Protein AF-A0A9D1EUU5-F1 (afdb_monomer_lite)

Organism: NCBI:txid2840858

pLDDT: mean 90.16, std 7.89, range [55.44, 97.38]

InterPro domains:
  IPR035906 MetI-like superfamily [G3DSA:1.10.3720.10] (7-95)
  IPR035906 MetI-like superfamily [SSF161098] (8-94)

Structure (mmCIF, N/CA/C/O backbone):
data_AF-A0A9D1EUU5-F1
#
_entry.id   AF-A0A9D1EUU5-F1
#
loop_
_atom_site.group_PDB
_atom_site.id
_atom_site.type_symbol
_atom_site.label_atom_id
_atom_site.label_alt_id
_atom_site.label_comp_id
_atom_site.label_asym_id
_atom_site.label_entity_id
_atom_site.label_seq_id
_atom_site.pdbx_PDB_ins_code
_atom_site.Cartn_x
_atom_site.Cartn_y
_atom_site.Cartn_z
_atom_site.occupancy
_atom_site.B_iso_or_equiv
_atom_site.auth_seq_id
_atom_site.auth_comp_id
_atom_site.auth_asym_id
_atom_site.auth_atom_id
_atom_site.pdbx_PDB_model_num
ATOM 1 N N . MET A 1 1 ? -21.763 12.945 -30.817 1.00 55.44 1 MET A N 1
ATOM 2 C CA . MET A 1 1 ? -21.963 11.490 -31.047 1.00 55.44 1 MET A CA 1
ATOM 3 C C . MET A 1 1 ? -21.193 10.909 -32.246 1.00 55.44 1 MET A C 1
ATOM 5 O O . MET A 1 1 ? -20.605 9.850 -32.079 1.00 55.44 1 MET A O 1
ATOM 9 N N . LYS A 1 2 ? -21.094 11.576 -33.417 1.00 60.78 2 LYS A N 1
ATOM 10 C CA . LYS A 1 2 ? -20.358 11.053 -34.604 1.00 60.78 2 LYS A CA 1
ATOM 11 C C . LYS A 1 2 ? -18.870 10.691 -34.363 1.00 60.78 2 LYS A C 1
ATOM 13 O O . LYS A 1 2 ? -18.371 9.761 -34.985 1.00 60.78 2 LYS A O 1
ATOM 18 N N . LYS A 1 3 ? -18.168 11.373 -33.441 1.00 62.88 3 LYS A N 1
ATOM 19 C CA . LYS A 1 3 ? -16.761 11.065 -33.081 1.00 62.88 3 LYS A CA 1
ATOM 20 C C . LYS A 1 3 ? -16.590 9.722 -32.352 1.00 62.88 3 LYS A C 1
ATOM 22 O O . LYS A 1 3 ? -15.663 8.992 -32.672 1.00 62.88 3 LYS A O 1
ATOM 27 N N . ILE A 1 4 ? -17.495 9.372 -31.434 1.00 71.81 4 ILE A N 1
ATOM 28 C CA . ILE A 1 4 ? -17.452 8.090 -30.701 1.00 71.81 4 ILE A CA 1
ATOM 29 C C . ILE A 1 4 ? -17.658 6.918 -31.665 1.00 71.81 4 ILE A C 1
ATOM 31 O O . ILE A 1 4 ? -16.945 5.924 -31.604 1.00 71.81 4 ILE A O 1
ATOM 35 N N . TRP A 1 5 ? -18.567 7.076 -32.630 1.00 73.94 5 TRP A N 1
ATOM 36 C CA . TRP A 1 5 ? -18.841 6.052 -33.639 1.00 73.94 5 TRP A CA 1
ATOM 37 C C . TRP A 1 5 ? -17.682 5.841 -34.629 1.00 73.94 5 TRP A C 1
ATOM 39 O O . TRP A 1 5 ? -17.467 4.726 -35.104 1.00 73.94 5 TRP A O 1
ATOM 49 N N . ARG A 1 6 ? -16.893 6.892 -34.901 1.00 77.56 6 ARG A N 1
ATOM 50 C CA . ARG A 1 6 ? -15.676 6.821 -35.729 1.00 77.56 6 ARG A CA 1
ATOM 51 C C . ARG A 1 6 ? -14.544 6.040 -35.049 1.00 77.56 6 ARG A C 1
ATOM 53 O O . ARG A 1 6 ? -13.812 5.344 -35.738 1.00 77.56 6 ARG A O 1
ATOM 60 N N . TYR A 1 7 ? -14.437 6.108 -33.720 1.00 85.19 7 TYR A N 1
ATOM 61 C CA . TYR A 1 7 ? -13.394 5.429 -32.936 1.00 85.19 7 TYR A CA 1
ATOM 62 C C . TYR A 1 7 ? -13.911 4.234 -32.127 1.00 85.19 7 TYR A C 1
ATOM 64 O O . TYR A 1 7 ? -13.247 3.778 -31.201 1.00 85.19 7 TYR A O 1
ATOM 72 N N . ARG A 1 8 ? -15.087 3.696 -32.471 1.00 83.31 8 ARG A N 1
ATOM 73 C CA . ARG A 1 8 ? -15.736 2.601 -31.729 1.00 83.31 8 ARG A CA 1
ATOM 74 C C . ARG A 1 8 ? -14.840 1.382 -31.511 1.00 83.31 8 ARG A C 1
ATOM 76 O O . ARG A 1 8 ? -14.912 0.780 -30.451 1.00 83.31 8 ARG A O 1
ATOM 83 N N . TYR A 1 9 ? -13.970 1.060 -32.470 1.00 88.25 9 TYR A N 1
ATOM 84 C CA . TYR A 1 9 ? -13.026 -0.052 -32.347 1.00 88.25 9 TYR A CA 1
ATOM 85 C C . TYR A 1 9 ? -11.912 0.238 -31.334 1.00 88.25 9 TYR A C 1
ATOM 87 O O . TYR A 1 9 ? -11.555 -0.651 -30.572 1.00 88.25 9 TYR A O 1
ATOM 95 N N . LEU A 1 10 ? -11.432 1.486 -31.246 1.00 87.69 10 LEU A N 1
ATOM 96 C CA . LEU A 1 10 ? -10.478 1.897 -30.208 1.00 87.69 10 LEU A CA 1
ATOM 97 C C . LEU A 1 10 ? -11.121 1.844 -28.818 1.00 87.69 10 LEU A C 1
ATOM 99 O O . LEU A 1 10 ? -10.508 1.352 -27.878 1.00 87.69 10 LEU A O 1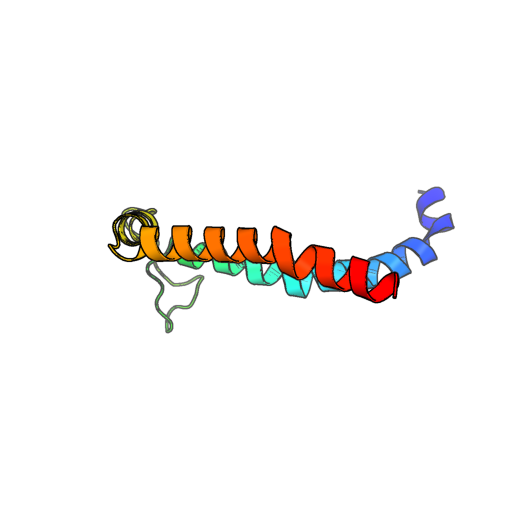
ATOM 103 N N . TYR A 1 11 ? -12.376 2.287 -28.693 1.00 87.56 11 TYR A N 1
ATOM 104 C CA . TYR A 1 11 ? -13.119 2.171 -27.436 1.00 87.56 11 TYR A CA 1
ATOM 105 C C . TYR A 1 11 ? -13.396 0.711 -27.055 1.00 87.56 11 TYR A C 1
ATOM 107 O O . TYR A 1 11 ? -13.306 0.377 -25.881 1.00 87.56 11 TYR A O 1
ATOM 115 N N . LEU A 1 12 ? -13.668 -0.168 -28.024 1.00 89.44 12 LEU A N 1
ATOM 116 C CA . LEU A 1 12 ? -13.799 -1.614 -27.802 1.00 89.44 12 LEU A CA 1
ATOM 117 C C . LEU A 1 12 ? -12.485 -2.248 -27.328 1.00 89.44 12 LEU A C 1
ATOM 119 O O . LEU A 1 12 ? -12.498 -3.035 -26.387 1.00 89.44 12 LEU A O 1
ATOM 123 N N . MET A 1 13 ? -11.353 -1.874 -27.932 1.00 91.62 13 MET A N 1
ATOM 124 C CA . MET A 1 13 ? -10.032 -2.338 -27.493 1.00 91.62 13 MET A CA 1
ATOM 125 C C . MET A 1 13 ? -9.676 -1.829 -26.096 1.00 91.62 13 MET A C 1
ATOM 127 O O . MET A 1 13 ? -9.058 -2.563 -25.336 1.00 91.62 13 MET A O 1
ATOM 131 N N . LEU A 1 14 ? -10.087 -0.608 -25.737 1.00 92.69 14 LEU A N 1
ATOM 132 C CA . LEU A 1 14 ? -9.903 -0.054 -24.393 1.00 92.69 14 LEU A CA 1
ATOM 133 C C . LEU A 1 14 ? -10.831 -0.707 -23.359 1.00 92.69 14 LEU A C 1
ATOM 135 O O . LEU A 1 14 ? -10.462 -0.839 -22.193 1.00 92.69 14 LEU A O 1
ATOM 139 N N . LEU A 1 15 ? -12.028 -1.126 -23.771 1.00 93.94 15 LEU A N 1
ATOM 140 C CA . LEU A 1 15 ? -13.021 -1.712 -22.877 1.00 93.94 15 LEU A CA 1
ATOM 141 C C . LEU A 1 15 ? -12.482 -2.977 -22.204 1.00 93.94 15 LEU A C 1
ATOM 143 O O . LEU A 1 15 ? -12.669 -3.148 -21.004 1.00 93.94 15 LEU A O 1
ATOM 147 N N . LEU A 1 16 ? -11.754 -3.826 -22.933 1.00 90.75 16 LEU A N 1
ATOM 148 C CA . LEU A 1 16 ? -11.209 -5.069 -22.385 1.00 90.75 16 LEU A CA 1
ATOM 149 C C . LEU A 1 16 ? -10.250 -4.850 -21.189 1.00 90.75 16 LEU A C 1
ATOM 151 O O . LEU A 1 16 ? -10.568 -5.331 -20.101 1.00 90.75 16 LEU A O 1
ATOM 155 N N . PRO A 1 17 ? -9.134 -4.099 -21.299 1.00 94.75 17 PRO A N 1
ATOM 156 C CA . PRO A 1 17 ? -8.279 -3.827 -20.146 1.00 94.75 17 PRO A CA 1
ATOM 157 C C . PRO A 1 17 ? -9.011 -3.016 -19.072 1.00 94.75 17 PRO A C 1
ATOM 159 O O . PRO A 1 17 ? -8.821 -3.263 -17.887 1.00 94.75 17 PRO A O 1
ATOM 162 N N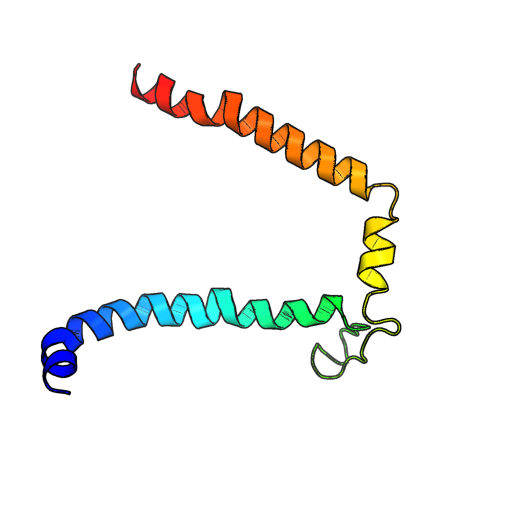 . MET A 1 18 ? -9.895 -2.089 -19.448 1.00 96.12 18 MET A N 1
ATOM 163 C CA . MET A 1 18 ? -10.610 -1.276 -18.464 1.00 96.12 18 MET A CA 1
ATOM 164 C C . MET A 1 18 ? -11.564 -2.112 -17.604 1.00 96.12 18 MET A C 1
ATOM 166 O O . MET A 1 18 ? -11.589 -1.954 -16.386 1.00 96.12 18 MET A O 1
ATOM 170 N N . THR A 1 19 ? -12.299 -3.050 -18.207 1.00 96.06 19 THR A N 1
ATOM 171 C CA . THR A 1 19 ? -13.139 -4.000 -17.461 1.00 96.06 19 THR A CA 1
ATOM 172 C C . THR A 1 19 ? -12.307 -4.899 -16.555 1.00 96.06 19 THR A C 1
ATOM 174 O O . THR A 1 19 ? -12.692 -5.103 -15.406 1.00 96.06 19 THR A O 1
ATOM 177 N N . PHE A 1 20 ? -11.139 -5.358 -17.015 1.00 95.25 20 PHE A N 1
ATOM 178 C CA . PHE A 1 20 ? -10.210 -6.109 -16.175 1.00 95.25 20 PHE A CA 1
ATOM 179 C C . PHE A 1 20 ? -9.800 -5.307 -14.931 1.00 95.25 20 PHE A C 1
ATOM 181 O O . PHE A 1 20 ? -9.955 -5.794 -13.816 1.00 95.25 20 PHE A O 1
ATOM 188 N N . TYR A 1 21 ? -9.357 -4.057 -15.090 1.00 96.25 21 TYR A N 1
ATOM 189 C CA . TYR A 1 21 ? -9.000 -3.208 -13.948 1.00 96.25 21 TYR A CA 1
ATOM 190 C C . TYR A 1 21 ? -10.181 -2.979 -13.001 1.00 96.25 21 TYR A C 1
ATOM 192 O O . TYR A 1 21 ? -10.021 -3.045 -11.783 1.00 96.25 21 TYR A O 1
ATOM 200 N N . LEU A 1 22 ? -11.379 -2.733 -13.532 1.00 96.25 22 LEU A N 1
ATOM 201 C CA . LEU A 1 22 ? -12.561 -2.509 -12.700 1.00 96.25 22 LEU A CA 1
ATOM 202 C C . LEU A 1 22 ? -12.914 -3.743 -11.858 1.00 96.25 22 LEU A C 1
ATOM 204 O O . LEU A 1 22 ? -13.189 -3.613 -10.668 1.00 96.25 22 LEU A O 1
ATOM 208 N N . VAL A 1 23 ? -12.860 -4.935 -12.451 1.00 96.25 23 VAL A N 1
ATOM 209 C CA . VAL A 1 23 ? -13.239 -6.186 -11.778 1.00 96.25 23 VAL A CA 1
ATOM 210 C C . VAL A 1 23 ? -12.130 -6.719 -10.874 1.00 96.25 23 VAL A C 1
ATOM 212 O O . VAL A 1 23 ? -12.419 -7.222 -9.797 1.00 96.25 23 VAL A O 1
ATOM 215 N N . PHE A 1 24 ? -10.865 -6.624 -11.272 1.00 94.81 24 PHE A N 1
ATOM 216 C CA . PHE A 1 24 ? -9.771 -7.262 -10.534 1.00 94.81 24 PHE A CA 1
ATOM 217 C C . PHE A 1 24 ? -8.966 -6.301 -9.665 1.00 94.81 24 PHE A C 1
ATOM 219 O O . PHE A 1 24 ? -8.348 -6.747 -8.705 1.00 94.81 24 PHE A O 1
ATOM 226 N N . CYS A 1 25 ? -8.974 -4.998 -9.951 1.00 93.12 25 CYS A N 1
ATOM 227 C CA . CYS A 1 25 ? -8.262 -4.015 -9.135 1.00 93.12 25 CYS A CA 1
ATOM 228 C C . CYS A 1 25 ? -9.222 -3.202 -8.265 1.00 93.12 25 CYS A C 1
ATOM 230 O O . CYS A 1 25 ? -8.991 -3.095 -7.068 1.00 93.12 25 CYS A O 1
ATOM 232 N N . TYR A 1 26 ? -10.315 -2.671 -8.825 1.00 94.31 26 TYR A N 1
ATOM 233 C CA . TYR A 1 26 ? -11.231 -1.801 -8.073 1.00 94.31 26 TYR A CA 1
ATOM 234 C C . TYR A 1 26 ? -12.265 -2.561 -7.248 1.00 94.31 26 TYR A C 1
ATOM 236 O O . TYR A 1 26 ? -12.554 -2.161 -6.124 1.00 94.31 26 TYR A O 1
ATOM 244 N N . TRP A 1 27 ? -12.815 -3.661 -7.763 1.00 93.56 27 TRP A N 1
ATOM 245 C CA . TRP A 1 27 ? -13.792 -4.441 -7.003 1.00 93.56 27 TRP A CA 1
ATOM 246 C C . TR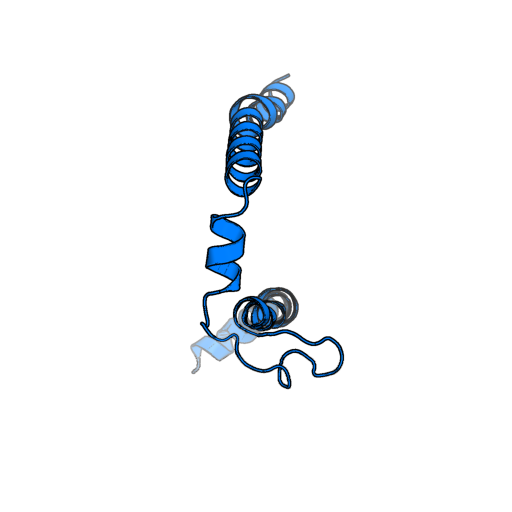P A 1 27 ? -13.227 -4.961 -5.670 1.00 93.56 27 TRP A C 1
ATOM 248 O O . TRP A 1 27 ? -13.885 -4.761 -4.647 1.00 93.56 27 TRP A O 1
ATOM 258 N N . PRO A 1 28 ? -12.003 -5.533 -5.596 1.00 93.12 28 PRO A N 1
ATOM 259 C CA . PRO A 1 28 ? -11.436 -5.953 -4.314 1.00 93.12 28 PRO A CA 1
ATOM 260 C C . PRO A 1 28 ? -11.189 -4.792 -3.346 1.00 93.12 28 PRO A C 1
ATOM 262 O O . PRO A 1 28 ? -11.211 -5.003 -2.135 1.00 93.12 28 PRO A O 1
ATOM 265 N N . MET A 1 29 ? -11.023 -3.558 -3.843 1.00 92.75 29 MET A N 1
ATOM 266 C CA . MET A 1 29 ? -10.864 -2.384 -2.979 1.00 92.75 29 MET A CA 1
ATOM 267 C C . MET A 1 29 ? -12.118 -2.072 -2.154 1.00 92.75 29 MET A C 1
ATOM 269 O O . MET A 1 29 ? -12.015 -1.402 -1.130 1.00 92.75 29 MET A O 1
ATOM 273 N N . TYR A 1 30 ? -13.289 -2.601 -2.523 1.00 89.25 30 TYR A N 1
ATOM 274 C CA . TYR A 1 30 ? -14.468 -2.550 -1.656 1.00 89.25 30 TYR A CA 1
ATOM 275 C C . TYR A 1 30 ? -14.206 -3.212 -0.289 1.00 89.25 30 TYR A C 1
ATOM 277 O O . TYR A 1 30 ? -14.730 -2.773 0.734 1.00 89.25 30 TYR A O 1
ATOM 285 N N . GLY A 1 31 ? -13.321 -4.214 -0.245 1.00 88.12 31 GLY A N 1
ATOM 286 C CA . GLY A 1 31 ? -12.901 -4.887 0.981 1.00 88.12 31 GLY A CA 1
ATOM 287 C C . GLY A 1 31 ? -12.118 -4.010 1.961 1.00 88.12 31 GLY A C 1
ATOM 288 O O . GLY A 1 31 ? -12.028 -4.375 3.130 1.00 88.12 31 GLY A O 1
ATOM 289 N N . LEU A 1 32 ? -11.619 -2.831 1.560 1.00 90.25 32 LEU A N 1
ATOM 290 C CA . LEU A 1 32 ? -10.945 -1.907 2.489 1.00 90.25 32 LEU A CA 1
ATOM 291 C C . LEU A 1 32 ? -11.862 -1.454 3.636 1.00 90.25 32 LEU A C 1
ATOM 293 O O . LEU A 1 32 ? -11.374 -1.060 4.690 1.00 90.25 32 LEU A O 1
ATOM 297 N N . GLN A 1 33 ? -13.184 -1.556 3.466 1.00 89.31 33 GLN A N 1
ATOM 298 C CA . GLN A 1 33 ? -14.155 -1.266 4.522 1.00 89.31 33 GLN A CA 1
ATOM 299 C C . GLN A 1 33 ? -13.991 -2.161 5.759 1.00 89.31 33 GLN A C 1
ATOM 301 O O . GLN A 1 33 ? -14.399 -1.759 6.844 1.00 89.31 33 GLN A O 1
ATOM 306 N N . ILE A 1 34 ? -13.380 -3.344 5.618 1.00 89.31 34 ILE A N 1
ATOM 307 C CA . ILE A 1 34 ? -13.107 -4.270 6.728 1.00 89.31 34 ILE A CA 1
ATOM 308 C C . ILE A 1 34 ? -12.250 -3.604 7.810 1.00 89.31 34 ILE A C 1
ATOM 310 O O . ILE A 1 34 ? -12.484 -3.847 8.986 1.00 89.31 34 ILE A O 1
ATOM 314 N N . ALA A 1 35 ? -11.320 -2.717 7.442 1.00 88.75 35 ALA A N 1
ATOM 315 C CA . ALA A 1 35 ? -10.465 -2.019 8.407 1.00 88.75 35 ALA A CA 1
ATOM 316 C C . ALA A 1 35 ? -11.246 -1.111 9.381 1.00 88.75 35 ALA A C 1
ATOM 318 O O . ALA A 1 35 ? -10.714 -0.721 10.415 1.00 88.75 35 ALA A O 1
ATOM 319 N N . PHE A 1 36 ? -12.500 -0.780 9.055 1.00 90.12 36 PHE A N 1
ATOM 320 C CA . PHE A 1 36 ? -13.389 0.078 9.846 1.00 90.12 36 PHE A CA 1
ATOM 321 C C . PHE A 1 36 ? -14.544 -0.698 10.499 1.00 90.12 36 PHE A C 1
ATOM 323 O O . PHE A 1 36 ? -15.472 -0.097 11.044 1.00 90.12 36 PHE A O 1
ATOM 330 N N . LYS A 1 37 ? -14.546 -2.031 10.397 1.00 88.06 37 LYS A N 1
ATOM 331 C CA . LYS A 1 37 ? -15.627 -2.896 10.875 1.00 88.06 37 LYS A CA 1
ATOM 332 C C . LYS A 1 37 ? -15.102 -3.933 11.850 1.00 88.06 37 LYS A C 1
ATOM 334 O O . LYS A 1 37 ? -14.002 -4.445 11.668 1.00 88.06 37 LYS A O 1
ATOM 339 N N . ASP A 1 38 ? -15.928 -4.296 12.826 1.00 87.12 38 ASP A N 1
ATOM 340 C CA . ASP A 1 38 ? -15.683 -5.469 13.663 1.00 87.12 38 ASP A CA 1
ATOM 341 C C . ASP A 1 38 ? -16.034 -6.729 12.865 1.00 87.12 38 ASP A C 1
ATOM 343 O O . ASP A 1 38 ? -17.159 -7.237 12.866 1.00 87.12 38 ASP A O 1
ATOM 347 N N . TYR A 1 39 ? -15.083 -7.131 12.022 1.00 85.31 39 TYR A N 1
ATOM 348 C CA . TYR A 1 39 ? -15.308 -8.104 10.968 1.00 85.31 39 TYR A CA 1
ATOM 349 C C . TYR A 1 39 ? -15.482 -9.519 11.515 1.00 85.31 39 TYR A C 1
ATOM 351 O O . TYR A 1 39 ? -14.547 -10.147 12.012 1.00 85.31 39 TYR A O 1
ATOM 359 N N . ASN A 1 40 ? -16.673 -10.076 11.305 1.00 83.50 40 ASN A N 1
ATOM 360 C CA . ASN A 1 40 ? -16.964 -11.472 11.582 1.00 83.50 40 ASN A CA 1
ATOM 361 C C . ASN A 1 40 ? -17.093 -12.256 10.272 1.00 83.50 40 ASN A C 1
ATOM 363 O O . ASN A 1 40 ? -17.967 -11.985 9.445 1.00 83.50 40 ASN A O 1
ATOM 367 N N . ILE A 1 41 ? -16.274 -13.301 10.121 1.00 82.69 41 ILE A N 1
ATOM 368 C CA . ILE A 1 41 ? -16.252 -14.180 8.939 1.00 82.69 41 ILE A CA 1
ATOM 369 C C . ILE A 1 41 ? -17.648 -14.748 8.625 1.00 82.69 41 ILE A C 1
ATOM 371 O O . ILE A 1 41 ? -17.993 -14.913 7.458 1.00 82.69 41 ILE A O 1
ATOM 375 N N . ARG A 1 42 ? -18.477 -15.015 9.646 1.00 84.19 42 ARG A N 1
ATOM 376 C CA . ARG A 1 42 ? -19.836 -15.556 9.468 1.00 84.19 42 ARG A CA 1
ATOM 377 C C . ARG A 1 42 ? -20.842 -14.519 8.966 1.00 84.19 42 ARG A C 1
ATOM 379 O O . ARG A 1 42 ? -21.771 -14.888 8.258 1.00 84.19 42 ARG A O 1
ATOM 386 N N . ALA A 1 43 ? -20.672 -13.250 9.338 1.00 80.38 43 ALA A N 1
ATOM 387 C CA . ALA A 1 43 ? -21.566 -12.156 8.947 1.00 80.38 43 ALA A CA 1
ATOM 388 C C . ALA A 1 43 ? -21.143 -11.488 7.623 1.00 80.38 43 ALA A C 1
ATOM 390 O O . ALA A 1 43 ? -21.922 -10.757 7.007 1.00 80.38 43 ALA A O 1
ATOM 391 N N . GLY A 1 44 ? -19.912 -11.744 7.168 1.00 82.25 44 GLY A N 1
ATOM 392 C CA . GLY A 1 44 ? -19.340 -11.145 5.967 1.00 82.25 44 GLY A CA 1
ATOM 393 C C . GLY A 1 44 ? -19.093 -9.640 6.110 1.00 82.25 44 GLY A C 1
ATOM 394 O O . GLY A 1 44 ? -19.307 -9.039 7.162 1.00 82.25 44 GLY A O 1
ATOM 395 N N . ILE A 1 45 ? -18.644 -8.998 5.030 1.00 77.75 45 ILE A N 1
ATOM 396 C CA . ILE A 1 45 ? -18.266 -7.571 5.040 1.00 77.75 45 ILE A CA 1
ATOM 397 C C . ILE A 1 45 ? -19.489 -6.668 5.253 1.00 77.75 45 ILE A C 1
ATOM 399 O O . ILE A 1 45 ? -19.402 -5.637 5.917 1.00 77.75 45 ILE A O 1
ATOM 403 N N . THR A 1 46 ? -20.643 -7.037 4.696 1.00 78.19 46 THR A N 1
ATOM 404 C CA . THR A 1 46 ? -21.869 -6.226 4.741 1.00 78.19 46 THR A CA 1
ATOM 405 C C . THR A 1 46 ? -22.682 -6.428 6.017 1.00 78.19 46 THR A C 1
ATOM 407 O O . THR A 1 46 ? -23.364 -5.493 6.421 1.00 78.19 46 THR A O 1
ATOM 410 N N . GLY A 1 47 ? -22.602 -7.603 6.653 1.00 78.62 47 GLY A N 1
ATOM 411 C CA . GLY A 1 47 ? -23.329 -7.921 7.889 1.00 78.62 47 GLY A CA 1
ATOM 412 C C . GLY A 1 47 ? -22.547 -7.671 9.181 1.00 78.62 47 GLY A C 1
ATOM 413 O O . GLY A 1 47 ? -23.139 -7.715 10.254 1.00 78.62 47 GLY A O 1
ATOM 414 N N . SER A 1 48 ? -21.239 -7.413 9.095 1.00 85.25 48 SER A N 1
ATOM 415 C CA . SER A 1 48 ? -20.419 -7.042 10.257 1.00 85.25 48 SER A CA 1
ATOM 416 C C . SER A 1 48 ? -20.735 -5.620 10.731 1.00 85.25 48 SER A C 1
ATOM 418 O O . SER A 1 48 ? -20.899 -4.712 9.905 1.00 85.25 48 SER A O 1
ATOM 420 N N . SER A 1 49 ? -20.802 -5.429 12.051 1.00 86.81 49 SER A N 1
ATOM 421 C CA . SER A 1 49 ? -20.983 -4.123 12.688 1.00 86.81 49 SER A CA 1
ATOM 422 C C . SER A 1 49 ? -19.794 -3.205 12.418 1.00 86.81 49 SER A C 1
ATOM 424 O O . SER A 1 49 ? -18.674 -3.648 12.154 1.00 86.81 49 SER A O 1
ATOM 426 N N . TRP A 1 50 ? -20.044 -1.900 12.460 1.00 86.75 50 TRP A N 1
ATOM 427 C CA . TRP A 1 50 ? -18.970 -0.913 12.429 1.00 86.75 50 TRP A CA 1
ATOM 428 C C . TRP A 1 50 ? -18.145 -1.001 13.713 1.00 86.75 50 TRP A C 1
ATOM 430 O O . TRP A 1 50 ? -18.681 -1.334 14.768 1.00 86.75 50 TRP A O 1
ATOM 440 N N . ALA A 1 51 ? -16.844 -0.739 13.602 1.00 87.69 51 ALA A N 1
ATOM 441 C CA . ALA A 1 51 ? -15.973 -0.635 14.759 1.00 87.69 51 ALA A CA 1
ATOM 442 C C . ALA A 1 51 ? -16.378 0.585 15.597 1.00 87.69 51 ALA A C 1
ATOM 444 O O . ALA A 1 51 ? -16.673 1.648 15.043 1.00 87.69 51 ALA A O 1
ATOM 445 N N . GLU A 1 52 ? -16.380 0.452 16.919 1.00 87.50 52 GLU A N 1
ATOM 446 C CA . GLU A 1 52 ? -16.665 1.551 17.838 1.00 87.50 52 GLU A CA 1
ATOM 447 C C . GLU A 1 52 ? -15.543 1.640 18.879 1.00 87.50 52 GLU A C 1
ATOM 449 O O . GLU A 1 52 ? -15.514 0.819 19.795 1.00 87.50 52 GLU A O 1
ATOM 454 N N . PRO A 1 53 ? -14.633 2.633 18.773 1.00 89.94 53 PRO A N 1
ATOM 455 C CA . PRO A 1 53 ? -14.577 3.712 17.776 1.00 89.94 53 PRO A CA 1
ATOM 456 C C . PRO A 1 53 ? -14.152 3.243 16.368 1.00 89.94 53 PRO A C 1
ATOM 458 O O . PRO A 1 53 ? -13.393 2.292 16.210 1.00 89.94 53 PRO A O 1
ATOM 461 N N . ILE A 1 54 ? -14.593 3.958 15.323 1.00 88.31 54 ILE A N 1
ATOM 462 C CA . ILE A 1 54 ? -14.385 3.592 13.899 1.00 88.31 54 ILE A CA 1
ATOM 463 C C . ILE A 1 54 ? -12.900 3.393 13.540 1.00 88.31 54 ILE A C 1
ATOM 465 O O . ILE A 1 54 ? -12.572 2.614 12.646 1.00 88.31 54 ILE A O 1
ATOM 469 N N . PHE A 1 55 ? -12.001 4.081 14.247 1.00 91.62 55 PHE A N 1
ATOM 470 C CA . PHE A 1 55 ? -10.555 4.031 14.031 1.00 91.62 55 PHE A CA 1
ATOM 471 C C . PHE A 1 55 ? -9.800 3.130 15.019 1.00 91.62 55 PHE A C 1
ATOM 473 O O . PHE A 1 55 ? -8.573 3.132 14.981 1.00 91.62 55 PHE A O 1
ATOM 480 N N . GLN A 1 56 ? -10.482 2.339 15.859 1.00 92.81 56 GLN A N 1
ATOM 481 C CA . GLN A 1 56 ? -9.828 1.540 16.908 1.00 92.81 56 GLN A CA 1
ATOM 482 C C . GLN A 1 56 ? -8.676 0.681 16.367 1.00 92.81 56 GLN A C 1
ATOM 484 O O . GLN A 1 56 ? -7.562 0.747 16.867 1.00 92.81 56 GLN A O 1
ATOM 489 N N . TYR A 1 57 ? -8.888 -0.011 15.244 1.00 91.88 57 TYR A N 1
ATOM 490 C CA . TYR A 1 57 ? -7.875 -0.890 14.661 1.00 91.88 57 TYR A CA 1
ATOM 491 C C . TYR A 1 57 ? -6.679 -0.132 14.073 1.00 91.88 57 TYR A C 1
ATOM 493 O O . TYR A 1 57 ? -5.588 -0.689 13.962 1.00 91.88 57 TYR A O 1
ATOM 501 N N . PHE A 1 58 ? -6.861 1.135 13.689 1.00 93.12 58 PHE A N 1
ATOM 502 C CA . PHE A 1 58 ? -5.752 1.986 13.263 1.00 93.12 58 PHE A CA 1
ATOM 503 C C . PHE A 1 58 ? -4.922 2.424 14.466 1.00 93.12 58 PHE A C 1
ATOM 505 O O . PHE A 1 58 ? -3.697 2.377 14.398 1.00 93.12 58 PHE A O 1
ATOM 512 N N . GLU A 1 59 ? -5.568 2.821 15.562 1.00 92.75 59 GLU A N 1
ATOM 513 C CA . GLU A 1 59 ? -4.878 3.183 16.804 1.00 92.75 59 GLU A CA 1
ATOM 514 C C . GLU A 1 59 ? -4.126 1.982 17.388 1.00 92.75 59 GLU A C 1
ATOM 516 O O . GLU A 1 59 ? -2.943 2.106 17.707 1.00 92.75 59 GLU A O 1
ATOM 521 N N . ASP A 1 60 ? -4.755 0.806 17.417 1.00 92.25 60 ASP A N 1
ATOM 522 C CA . ASP A 1 60 ? -4.139 -0.448 17.860 1.00 92.25 60 ASP A CA 1
ATOM 523 C C . ASP A 1 60 ? -2.903 -0.789 17.016 1.00 92.25 60 ASP A C 1
ATOM 525 O O . ASP A 1 60 ? -1.845 -1.130 17.543 1.00 92.25 60 ASP A O 1
ATOM 529 N N . TYR A 1 61 ? -2.998 -0.644 15.690 1.00 92.19 61 TYR A N 1
ATOM 530 C CA . TYR A 1 61 ? -1.880 -0.938 14.797 1.00 92.19 61 TYR A CA 1
ATOM 531 C C . TYR A 1 61 ? -0.740 0.081 14.912 1.00 92.19 61 TYR A C 1
ATOM 533 O O . TYR A 1 61 ? 0.427 -0.291 14.832 1.00 92.19 61 TYR A O 1
ATOM 541 N N . LEU A 1 62 ? -1.050 1.366 15.099 1.00 93.75 62 LEU A N 1
ATOM 542 C CA . LEU A 1 62 ? -0.042 2.421 15.241 1.00 93.75 62 LEU A CA 1
ATOM 543 C C . LEU A 1 62 ? 0.665 2.384 16.601 1.00 93.75 62 LEU A C 1
ATOM 545 O O . LEU A 1 62 ? 1.820 2.802 16.698 1.00 93.75 62 LEU A O 1
ATOM 549 N N . THR A 1 63 ? -0.021 1.907 17.640 1.00 94.81 63 THR A N 1
ATOM 550 C CA . THR A 1 63 ? 0.535 1.751 18.992 1.00 94.81 63 THR A CA 1
ATOM 551 C C . THR A 1 63 ? 1.262 0.418 19.191 1.00 94.81 63 THR A C 1
ATOM 553 O O . THR A 1 63 ? 1.976 0.258 20.183 1.00 94.81 63 THR A O 1
ATOM 556 N N . ASP A 1 64 ? 1.156 -0.511 18.235 1.00 94.81 64 ASP A N 1
ATOM 557 C CA . ASP A 1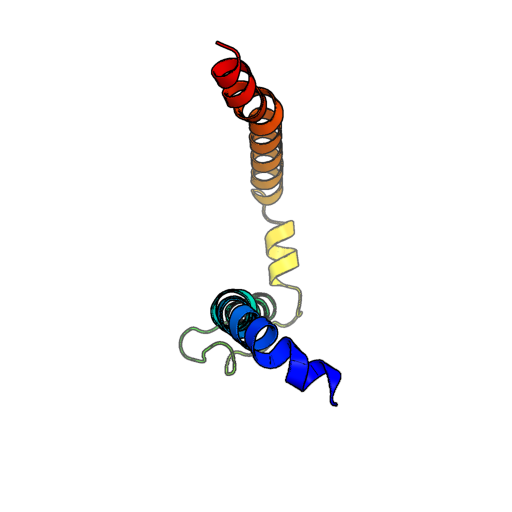 64 ? 1.864 -1.788 18.264 1.00 94.81 64 ASP A CA 1
ATOM 558 C C . ASP A 1 64 ? 3.401 -1.590 18.294 1.00 94.81 64 ASP A C 1
ATOM 560 O O . ASP A 1 64 ? 3.970 -0.859 17.471 1.00 94.81 64 ASP A O 1
ATOM 564 N N . PRO A 1 65 ? 4.129 -2.267 19.204 1.00 94.38 65 PRO A N 1
ATOM 565 C CA . PRO A 1 65 ? 5.576 -2.095 19.356 1.00 94.38 65 PRO A CA 1
ATOM 566 C C . PRO A 1 65 ? 6.388 -2.514 18.118 1.00 94.38 65 PRO A C 1
ATOM 568 O O . PRO A 1 65 ? 7.532 -2.079 17.945 1.00 94.38 65 PRO A O 1
ATOM 571 N N . TYR A 1 66 ? 5.836 -3.354 17.241 1.00 95.25 66 TYR A N 1
ATOM 572 C CA . TYR A 1 66 ? 6.472 -3.778 15.997 1.00 95.25 66 TYR A CA 1
ATOM 573 C C . TYR A 1 66 ? 6.205 -2.834 14.831 1.00 95.25 66 TYR A C 1
ATOM 575 O O . TYR A 1 66 ? 6.973 -2.882 13.867 1.00 95.25 66 TYR A O 1
ATOM 583 N N . PHE A 1 67 ? 5.201 -1.957 14.907 1.00 95.19 67 PHE A N 1
ATOM 584 C CA . PHE A 1 67 ? 4.846 -1.041 13.822 1.00 95.19 67 PHE A CA 1
ATOM 585 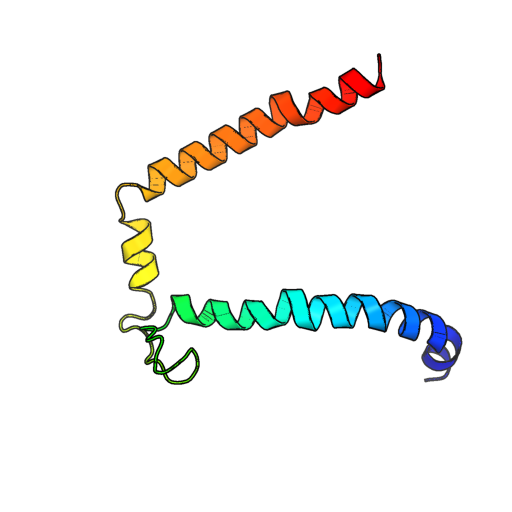C C . PHE A 1 67 ? 6.072 -0.287 13.295 1.00 95.19 67 PHE A C 1
ATOM 587 O O . PHE A 1 67 ? 6.451 -0.413 12.126 1.00 95.19 67 PHE A O 1
ATOM 594 N N . TRP A 1 68 ? 6.785 0.415 14.182 1.00 95.06 68 TRP A N 1
ATOM 595 C CA . TRP A 1 68 ? 7.936 1.224 13.777 1.00 95.06 68 TRP A CA 1
ATOM 596 C C . TRP A 1 68 ? 9.121 0.385 13.288 1.00 95.06 68 TRP A C 1
ATOM 598 O O . TRP A 1 68 ? 9.866 0.796 12.394 1.00 95.06 68 TRP A O 1
ATOM 608 N N . LYS A 1 69 ? 9.278 -0.828 13.831 1.00 96.06 69 LYS A N 1
ATOM 609 C CA . LYS A 1 69 ? 10.295 -1.782 13.379 1.00 96.06 69 LYS A CA 1
ATOM 610 C C . LYS A 1 69 ? 10.020 -2.228 11.942 1.00 96.06 69 LYS A C 1
ATOM 612 O O . LYS A 1 69 ? 10.938 -2.232 11.124 1.00 96.06 69 LYS A O 1
ATOM 617 N N . VAL A 1 70 ? 8.770 -2.562 11.621 1.00 96.06 70 VAL A N 1
ATOM 618 C CA . VAL A 1 70 ? 8.354 -2.980 10.274 1.00 96.06 70 VAL A CA 1
ATOM 619 C C . VAL A 1 70 ? 8.498 -1.831 9.279 1.00 96.06 70 VAL A C 1
ATOM 621 O O . VAL A 1 70 ? 9.093 -2.025 8.216 1.00 96.06 70 VAL A O 1
ATOM 624 N N . VAL A 1 71 ? 8.035 -0.629 9.632 1.00 96.31 71 VAL A N 1
ATOM 625 C CA . VAL A 1 71 ? 8.143 0.563 8.775 1.00 96.31 71 VAL A CA 1
ATOM 626 C C . VAL A 1 71 ? 9.603 0.868 8.453 1.00 96.31 71 VAL A C 1
ATOM 628 O O . VAL A 1 71 ? 9.975 0.945 7.282 1.00 96.31 71 VAL A O 1
ATOM 631 N N . ARG A 1 72 ? 10.466 0.963 9.472 1.00 96.56 72 ARG A N 1
ATOM 632 C CA . ARG A 1 72 ? 11.895 1.238 9.275 1.00 96.56 72 ARG A CA 1
ATOM 633 C C . ARG A 1 72 ? 12.569 0.167 8.420 1.00 96.56 72 ARG A C 1
ATOM 635 O O . ARG A 1 72 ? 13.334 0.509 7.524 1.00 96.56 72 ARG A O 1
ATOM 642 N N . ASN A 1 73 ? 12.301 -1.111 8.680 1.00 97.38 73 ASN A N 1
ATOM 643 C CA . ASN A 1 73 ? 12.902 -2.199 7.909 1.00 97.38 73 ASN A CA 1
ATOM 644 C C . ASN A 1 73 ? 12.467 -2.153 6.445 1.00 97.38 73 ASN A C 1
ATOM 646 O O . ASN A 1 73 ? 13.300 -2.282 5.554 1.00 97.38 73 ASN A O 1
ATOM 650 N N . THR A 1 74 ? 11.182 -1.911 6.194 1.00 96.44 74 THR A N 1
ATOM 651 C CA . THR A 1 74 ? 10.641 -1.793 4.838 1.00 96.44 74 THR A CA 1
ATOM 652 C C . THR A 1 74 ? 11.279 -0.619 4.101 1.00 96.44 74 THR A C 1
ATOM 654 O O . THR A 1 74 ? 11.723 -0.777 2.965 1.00 96.44 74 THR A O 1
ATOM 657 N N . LEU A 1 75 ? 11.399 0.544 4.745 1.00 97.38 75 LEU A N 1
ATOM 658 C CA . LEU A 1 75 ? 12.053 1.713 4.152 1.00 97.38 75 LEU A CA 1
ATOM 659 C C . LEU A 1 75 ? 13.538 1.464 3.866 1.00 97.38 75 LEU A C 1
ATOM 661 O O . LEU A 1 75 ? 14.004 1.785 2.776 1.00 97.38 75 LEU A O 1
ATOM 665 N N . LEU A 1 76 ? 14.269 0.845 4.798 1.00 97.25 76 LEU A N 1
ATOM 666 C CA . LEU A 1 76 ? 15.677 0.493 4.597 1.00 97.25 76 LEU A CA 1
ATOM 667 C C . LEU A 1 76 ? 15.859 -0.495 3.438 1.00 97.25 76 LEU A C 1
ATOM 669 O O . LEU A 1 76 ? 16.736 -0.293 2.602 1.00 97.25 76 LEU A O 1
ATOM 673 N N . LEU A 1 77 ? 15.011 -1.523 3.340 1.00 96.88 77 LEU A N 1
ATOM 674 C CA . LEU A 1 77 ? 15.045 -2.486 2.235 1.00 96.88 77 LEU A CA 1
ATOM 675 C C . LEU A 1 77 ? 14.767 -1.820 0.885 1.00 96.88 77 LEU A C 1
ATOM 677 O O . LEU A 1 77 ? 15.470 -2.096 -0.087 1.00 96.88 77 LEU A O 1
ATOM 681 N N . ASN A 1 78 ? 13.782 -0.921 0.817 1.00 96.56 78 ASN A N 1
ATOM 682 C CA . ASN A 1 78 ? 13.496 -0.164 -0.403 1.00 96.56 78 ASN A CA 1
ATOM 683 C C . ASN A 1 78 ? 14.663 0.759 -0.779 1.00 96.56 78 ASN A C 1
ATOM 685 O O . ASN A 1 78 ? 15.027 0.843 -1.949 1.00 96.56 78 ASN A O 1
ATOM 689 N N . PHE A 1 79 ? 15.300 1.395 0.205 1.00 97.31 79 PHE A N 1
ATOM 690 C CA . PHE A 1 79 ? 16.463 2.245 -0.029 1.00 97.31 79 PHE A CA 1
ATOM 691 C C . PHE A 1 79 ? 17.659 1.449 -0.569 1.00 97.31 79 PHE A C 1
ATOM 693 O O . PHE A 1 79 ? 18.255 1.831 -1.575 1.00 97.31 79 PHE A O 1
ATOM 700 N N . TYR A 1 80 ? 17.968 0.295 0.030 1.00 96.06 80 TYR A N 1
ATOM 701 C CA . TYR A 1 80 ? 18.997 -0.602 -0.496 1.00 96.06 80 TYR A CA 1
ATOM 702 C C . TYR A 1 80 ? 18.640 -1.143 -1.882 1.00 96.06 80 TYR A C 1
ATOM 704 O O . TYR A 1 80 ? 19.510 -1.225 -2.745 1.00 96.06 80 TYR A O 1
ATOM 712 N N . SER A 1 81 ? 17.368 -1.450 -2.138 1.00 95.00 81 SER A N 1
ATOM 713 C CA . SER A 1 81 ? 16.914 -1.874 -3.467 1.00 95.00 81 SER A CA 1
ATOM 714 C C . SER A 1 81 ? 17.140 -0.775 -4.509 1.00 95.00 81 SER A C 1
ATOM 716 O O . SER A 1 81 ? 17.602 -1.056 -5.610 1.00 95.00 81 SER A O 1
ATOM 718 N N . LEU A 1 82 ? 16.905 0.489 -4.160 1.00 95.50 82 LEU A N 1
ATOM 719 C CA . LEU A 1 82 ? 17.146 1.609 -5.067 1.00 95.50 82 LEU A CA 1
ATOM 720 C C . LEU A 1 82 ? 18.640 1.853 -5.332 1.00 95.50 82 LEU A C 1
ATOM 722 O O . LEU A 1 82 ? 19.008 2.232 -6.436 1.00 95.50 82 LEU A O 1
ATOM 726 N N . ILE A 1 83 ? 19.511 1.637 -4.346 1.00 96.12 83 ILE A N 1
ATOM 727 C CA . ILE A 1 83 ? 20.956 1.861 -4.516 1.00 96.12 83 ILE A CA 1
ATOM 728 C C . ILE A 1 83 ? 21.640 0.689 -5.218 1.00 96.12 83 ILE A C 1
ATOM 730 O O . ILE A 1 83 ? 22.549 0.903 -6.012 1.00 96.12 83 ILE A O 1
ATOM 734 N N . PHE A 1 84 ? 21.230 -0.545 -4.931 1.00 95.00 84 PHE A N 1
ATOM 735 C CA . PHE A 1 84 ? 21.927 -1.737 -5.415 1.00 95.00 84 PHE A CA 1
ATOM 736 C C . PHE A 1 84 ? 21.146 -2.477 -6.501 1.00 95.00 84 PHE A C 1
ATOM 738 O O . PHE A 1 84 ? 21.716 -2.816 -7.535 1.00 95.00 84 PHE A O 1
ATOM 745 N N . ALA A 1 85 ? 19.846 -2.712 -6.305 1.00 93.12 85 ALA A N 1
ATOM 746 C CA . ALA A 1 85 ? 19.047 -3.490 -7.253 1.00 93.12 85 ALA A CA 1
ATOM 747 C C . ALA A 1 85 ? 18.660 -2.689 -8.505 1.00 93.12 85 ALA A C 1
ATOM 749 O O . ALA A 1 85 ? 18.549 -3.277 -9.573 1.00 93.12 85 ALA A O 1
ATOM 750 N N . PHE A 1 86 ? 18.487 -1.367 -8.410 1.00 95.25 86 PHE A N 1
ATOM 751 C CA . PHE A 1 86 ? 18.174 -0.533 -9.576 1.00 95.25 86 PHE A CA 1
ATOM 752 C C . PHE A 1 86 ? 19.379 -0.316 -10.516 1.00 95.25 86 PHE A C 1
ATOM 754 O O . PHE A 1 86 ? 19.204 -0.478 -11.725 1.00 95.25 86 PHE A O 1
ATOM 761 N N . PRO A 1 87 ? 20.609 -0.025 -10.038 1.00 95.31 87 PRO A N 1
ATOM 762 C CA . PRO A 1 87 ? 21.762 0.113 -10.931 1.00 95.31 87 PRO A CA 1
ATOM 763 C C . PRO A 1 87 ? 22.291 -1.213 -11.477 1.00 95.31 87 PRO A C 1
ATOM 765 O O . PRO A 1 87 ? 22.909 -1.217 -12.537 1.00 95.31 87 PRO A O 1
ATOM 768 N N . ALA A 1 88 ? 22.056 -2.340 -10.796 1.00 95.50 88 ALA A N 1
ATOM 769 C CA . ALA A 1 88 ? 22.580 -3.636 -11.225 1.00 95.50 88 ALA A CA 1
ATOM 770 C C . ALA A 1 88 ? 22.153 -4.032 -12.661 1.00 95.50 8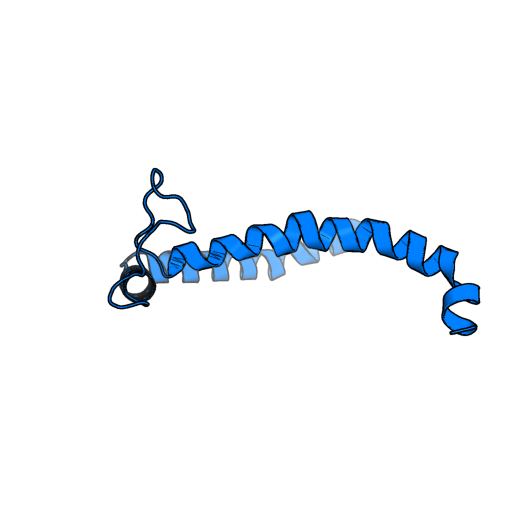8 ALA A C 1
ATOM 772 O O . ALA A 1 88 ? 23.039 -4.345 -13.455 1.00 95.50 88 ALA A O 1
ATOM 773 N N . PRO A 1 89 ? 20.866 -3.951 -13.065 1.00 95.19 89 PRO A N 1
ATOM 774 C CA . PRO A 1 89 ? 20.450 -4.160 -14.453 1.00 95.19 89 PRO A CA 1
ATOM 775 C C . PRO A 1 89 ? 21.068 -3.172 -15.446 1.00 95.19 89 PRO A C 1
ATOM 777 O O . PRO A 1 89 ? 21.340 -3.554 -16.577 1.00 95.19 89 PRO A O 1
ATOM 780 N N . ILE A 1 90 ? 21.300 -1.917 -15.040 1.00 95.56 90 ILE A N 1
ATOM 781 C CA . ILE A 1 90 ? 21.912 -0.890 -15.900 1.00 95.56 90 ILE A CA 1
ATOM 782 C C . ILE A 1 90 ? 23.371 -1.248 -16.183 1.00 95.56 90 ILE A C 1
ATOM 784 O O . ILE A 1 90 ? 23.796 -1.219 -17.330 1.00 95.56 90 ILE A O 1
ATOM 788 N N . ILE A 1 91 ? 24.123 -1.625 -15.148 1.00 96.38 91 ILE A N 1
ATOM 789 C CA . ILE A 1 91 ? 25.513 -2.072 -15.289 1.00 96.38 91 ILE A CA 1
ATOM 790 C C . ILE A 1 91 ? 25.572 -3.350 -16.129 1.00 96.38 91 ILE A C 1
ATOM 792 O O . ILE A 1 91 ? 26.397 -3.439 -17.030 1.00 96.38 91 ILE A O 1
ATOM 796 N N . LEU A 1 92 ? 24.676 -4.310 -15.879 1.00 96.12 92 LEU A N 1
ATOM 797 C CA . LEU A 1 92 ? 24.603 -5.550 -16.652 1.00 96.12 92 LEU A CA 1
ATOM 798 C C . LEU A 1 92 ? 24.278 -5.294 -18.129 1.00 96.12 92 LEU A C 1
ATOM 800 O O . LEU A 1 92 ? 24.807 -5.985 -18.985 1.00 96.12 92 LEU A O 1
ATOM 804 N N . ALA A 1 93 ? 23.430 -4.311 -18.433 1.00 96.56 93 ALA A N 1
ATOM 805 C CA . ALA A 1 93 ? 23.102 -3.938 -19.807 1.00 96.56 93 ALA A CA 1
ATOM 806 C C . ALA A 1 93 ? 24.253 -3.223 -20.541 1.00 96.56 93 ALA A C 1
ATOM 808 O O . ALA A 1 93 ? 24.209 -3.116 -21.765 1.00 96.56 93 ALA A O 1
ATOM 809 N N . LEU A 1 94 ? 25.243 -2.698 -19.806 1.00 94.31 94 LEU A N 1
ATOM 810 C CA . LEU A 1 94 ? 26.418 -2.009 -20.352 1.00 94.31 94 LEU A CA 1
ATOM 811 C C . LEU A 1 94 ? 27.645 -2.925 -20.529 1.00 94.31 94 LEU A C 1
ATOM 813 O O . LEU A 1 94 ? 28.591 -2.507 -21.197 1.00 94.31 94 LEU A O 1
ATOM 817 N N . LEU A 1 95 ? 27.647 -4.116 -19.917 1.00 89.56 95 LEU A N 1
ATOM 818 C CA . LEU A 1 95 ? 28.686 -5.149 -20.048 1.00 89.56 95 LEU A CA 1
ATOM 819 C C . LEU A 1 95 ? 28.407 -6.068 -21.242 1.00 89.56 95 LEU A C 1
ATOM 821 O O . LEU A 1 95 ? 29.392 -6.419 -21.928 1.00 89.56 95 LEU A O 1
#

Sequence (95 aa):
MKKIWRYRYLYLMLLLPMTFYLVFCYWPMYGLQIAFKDYNIRAGITGSSWAEPIFQYFEDYLTDPYFWKVVRNTLLLNFYSLIFAFPAPIILALL

Radius of gyration: 22.65 Å; chains: 1; bounding box: 52×27×55 Å

Secondary structure (DSSP, 8-state):
-HHHHHTHHHHHHHHHHHHHHIIIIIHHHGGGGGGGB---TTTHHHHSPBPSSTTHHHHHHHHSTTHHHHHHHHHHHHHHIIIIITHHHHHHHH-

Foldseek 3Di:
DVVCVVCVVVVVVVCVVVVVCCVPPVVCVVVVCVQQFPDDPVLHSVRTHGDVVSCPSVVVLVPDPCNVVVVVVVVVVVVCCVVPVVCPVVVVVVD